Protein AF-A0A2T2RX88-F1 (afdb_monomer)

Foldseek 3Di:
DVVVVVVVVVVVVVCVPDPPVVCCVVVVVVVVVVVVVVVVVVVVVCVFFVLQVVLVVVLVVVVVVLVVCCVPPVVPRPDPVVSVVVSVVSNCVSVVDTDDPDDPPDDPPPDDDPDDDDDDDDDPPPDDDPDD

Structure (mmCIF, N/CA/C/O backbone):
data_AF-A0A2T2RX88-F1
#
_entry.id   AF-A0A2T2RX88-F1
#
loop_
_atom_site.group_PDB
_atom_site.id
_atom_site.type_symbol
_atom_site.label_atom_id
_atom_site.label_alt_id
_atom_site.label_comp_id
_atom_site.label_asym_id
_atom_site.label_entity_id
_atom_site.label_seq_id
_atom_site.pdbx_PDB_ins_code
_atom_site.Cartn_x
_atom_site.Cartn_y
_atom_site.Cartn_z
_atom_site.occupancy
_atom_site.B_iso_or_equiv
_atom_site.auth_seq_id
_atom_site.auth_comp_id
_atom_site.auth_asym_id
_atom_site.auth_atom_id
_atom_site.pdbx_PDB_model_num
ATOM 1 N N . LEU A 1 1 ? -8.010 -23.092 16.335 1.00 62.44 1 LEU A N 1
ATOM 2 C CA . LEU A 1 1 ? -9.058 -22.133 15.904 1.00 62.44 1 LEU A CA 1
ATOM 3 C C . LEU A 1 1 ? -9.615 -21.355 17.095 1.00 62.44 1 LEU A C 1
ATOM 5 O O . LEU A 1 1 ? -9.672 -20.137 17.009 1.00 62.44 1 LEU A O 1
ATOM 9 N N . THR A 1 2 ? -9.929 -22.022 18.212 1.00 81.19 2 THR A N 1
ATOM 10 C CA . THR A 1 2 ? -10.414 -21.396 19.458 1.00 81.19 2 THR A CA 1
ATOM 11 C C . THR A 1 2 ? -9.478 -20.318 20.026 1.00 81.19 2 THR A C 1
ATOM 13 O O . THR A 1 2 ? -9.948 -19.232 20.342 1.00 81.19 2 THR A O 1
ATOM 16 N N . ASP A 1 3 ? -8.160 -20.547 20.048 1.00 90.19 3 ASP A N 1
ATOM 17 C CA . ASP A 1 3 ? -7.190 -19.555 20.560 1.00 90.19 3 ASP A CA 1
ATOM 18 C C . ASP A 1 3 ? -7.123 -18.274 19.721 1.00 90.19 3 ASP A C 1
ATOM 20 O O . ASP A 1 3 ? -6.988 -17.174 20.255 1.00 90.19 3 ASP A O 1
ATOM 24 N N . LEU A 1 4 ? -7.271 -18.403 18.399 1.00 83.12 4 LEU A N 1
ATOM 25 C CA . LEU A 1 4 ? -7.276 -17.258 17.491 1.00 83.12 4 LEU A CA 1
ATOM 26 C C . LEU A 1 4 ? -8.525 -16.397 17.732 1.00 83.12 4 LEU A C 1
ATOM 28 O O . LEU A 1 4 ? -8.420 -15.180 17.859 1.00 83.12 4 LEU A O 1
ATOM 32 N N . ALA A 1 5 ? -9.691 -17.037 17.864 1.00 87.81 5 ALA A N 1
ATOM 33 C CA . ALA A 1 5 ? -10.953 -16.358 18.144 1.00 87.81 5 ALA A CA 1
ATOM 34 C C . ALA A 1 5 ? -10.958 -15.662 19.523 1.00 87.81 5 ALA A C 1
ATOM 36 O O . ALA A 1 5 ? -11.459 -14.549 19.636 1.00 87.81 5 ALA A O 1
ATOM 37 N N . PHE A 1 6 ? -10.339 -16.264 20.545 1.00 77.31 6 PHE A N 1
ATOM 38 C CA . PHE A 1 6 ? -10.216 -15.683 21.890 1.00 77.31 6 PHE A CA 1
ATOM 39 C C . PHE A 1 6 ? -9.235 -14.495 21.942 1.00 77.31 6 PHE A C 1
ATOM 41 O O . PHE A 1 6 ? -9.495 -13.485 22.598 1.00 77.31 6 PHE A O 1
ATOM 48 N N . SER A 1 7 ? -8.130 -14.570 21.189 1.00 90.56 7 SER A N 1
ATOM 49 C CA . SER A 1 7 ? -7.190 -13.448 21.055 1.00 90.56 7 SER A CA 1
ATOM 50 C C . SER A 1 7 ? -7.790 -12.245 20.308 1.00 90.56 7 SER A C 1
ATOM 52 O O . SER A 1 7 ? -7.490 -11.100 20.644 1.00 90.56 7 SER A O 1
ATOM 54 N N . LEU A 1 8 ? -8.681 -12.488 19.339 1.00 88.44 8 LEU A N 1
ATOM 55 C CA . LEU A 1 8 ? -9.336 -11.440 18.554 1.00 88.44 8 LEU A CA 1
ATOM 56 C C . LEU A 1 8 ? -10.366 -10.654 19.381 1.00 88.44 8 LEU A C 1
ATOM 58 O O . LEU A 1 8 ? -10.465 -9.434 19.242 1.00 88.44 8 LEU A O 1
ATOM 62 N N . ASP A 1 9 ? -11.103 -11.329 20.263 1.00 88.19 9 ASP A N 1
ATOM 63 C CA . ASP A 1 9 ? -12.085 -10.687 21.142 1.00 88.19 9 ASP A CA 1
ATOM 64 C C . ASP A 1 9 ? -11.412 -9.806 22.207 1.00 88.19 9 ASP A C 1
ATOM 66 O O . ASP A 1 9 ? -11.850 -8.685 22.461 1.00 88.19 9 ASP A O 1
ATOM 70 N N . SER A 1 10 ? -10.261 -10.235 22.740 1.00 85.50 10 SER A N 1
ATOM 71 C CA . SER A 1 10 ? -9.445 -9.402 23.642 1.00 85.50 10 SER A CA 1
ATOM 72 C C . SER A 1 10 ? -8.963 -8.107 22.975 1.00 85.50 10 SER A C 1
ATOM 74 O O . SER A 1 10 ? -9.002 -7.043 23.591 1.00 85.50 10 SER A O 1
ATOM 76 N N . VAL A 1 11 ? -8.556 -8.167 21.701 1.00 81.62 11 VAL A N 1
ATOM 77 C CA . VAL A 1 11 ? -8.192 -6.974 20.913 1.00 81.62 11 VAL A CA 1
ATOM 78 C C . VAL A 1 11 ? -9.419 -6.098 20.638 1.00 81.62 11 VAL A C 1
ATOM 80 O O . VAL A 1 11 ? -9.349 -4.882 20.796 1.00 81.62 11 VAL A O 1
ATOM 83 N N . THR A 1 12 ? -10.559 -6.698 20.285 1.00 83.69 12 THR A N 1
ATOM 84 C CA . THR A 1 12 ? -11.816 -5.973 20.016 1.00 83.69 12 THR A CA 1
ATOM 85 C C . THR A 1 12 ? -12.350 -5.271 21.271 1.00 83.69 12 THR A C 1
ATOM 87 O O . THR A 1 12 ? -12.754 -4.111 21.212 1.00 83.69 12 THR A O 1
ATOM 90 N N . THR A 1 13 ? -12.259 -5.927 22.429 1.00 84.81 13 THR A N 1
ATOM 91 C CA . THR A 1 13 ? -12.609 -5.373 23.745 1.00 84.81 13 THR A CA 1
ATOM 92 C C . THR A 1 13 ? -11.688 -4.215 24.123 1.00 84.81 13 THR A C 1
ATOM 94 O O . THR A 1 13 ? -12.161 -3.175 24.578 1.00 84.81 13 THR A O 1
ATOM 97 N N . ALA A 1 14 ? -10.380 -4.342 23.873 1.00 80.94 14 ALA A N 1
ATOM 98 C CA . ALA A 1 14 ? -9.428 -3.256 24.095 1.00 80.94 14 ALA A CA 1
ATOM 99 C C . ALA A 1 14 ? -9.724 -2.025 23.213 1.00 80.94 14 ALA A C 1
ATOM 101 O O . ALA A 1 14 ? -9.582 -0.893 23.672 1.00 80.94 14 ALA A O 1
ATOM 102 N N . ILE A 1 15 ? -10.187 -2.235 21.974 1.00 78.44 15 ILE A N 1
ATOM 103 C CA . ILE A 1 15 ? -10.596 -1.164 21.051 1.00 78.44 15 ILE A CA 1
ATOM 104 C C . ILE A 1 15 ? -11.891 -0.481 21.518 1.00 78.44 15 ILE A C 1
ATOM 106 O O . ILE A 1 15 ? -12.003 0.738 21.426 1.00 78.44 15 ILE A O 1
ATOM 110 N N . ALA A 1 16 ? -12.858 -1.243 22.035 1.00 82.25 16 ALA A N 1
ATOM 111 C CA . ALA A 1 16 ? -14.148 -0.717 22.483 1.00 82.25 16 ALA A CA 1
ATOM 112 C C . ALA A 1 16 ? -14.080 0.033 23.827 1.00 82.25 16 ALA A C 1
ATOM 114 O O . ALA A 1 16 ? -14.877 0.941 24.056 1.00 82.25 16 ALA A O 1
ATOM 115 N N . ILE A 1 17 ? -13.151 -0.343 24.716 1.00 76.94 17 ILE A N 1
ATOM 116 C CA . ILE A 1 17 ? -13.030 0.232 26.067 1.00 76.94 17 ILE A CA 1
ATOM 117 C C . ILE A 1 17 ? -12.069 1.426 26.137 1.00 76.94 17 ILE A C 1
ATOM 119 O O . ILE A 1 17 ? -12.071 2.167 27.118 1.00 76.94 17 ILE A O 1
ATOM 123 N N . SER A 1 18 ? -11.224 1.612 25.120 1.00 75.69 18 SER A N 1
ATOM 124 C CA . SER A 1 18 ? -10.263 2.708 25.098 1.00 75.69 18 SER A CA 1
ATOM 125 C C . SER A 1 18 ? -10.958 4.005 24.694 1.00 75.69 18 SER A C 1
ATOM 127 O O . SER A 1 18 ? -11.458 4.139 23.577 1.00 75.69 18 SER A O 1
ATOM 129 N N . GLU A 1 19 ? -10.988 4.972 25.612 1.00 72.00 19 GLU A N 1
ATOM 130 C CA . GLU A 1 19 ? -11.419 6.341 25.334 1.00 72.00 19 GLU A CA 1
ATOM 131 C C . GLU A 1 19 ? -10.717 6.838 24.062 1.00 72.00 19 GLU A C 1
ATOM 133 O O . GLU A 1 1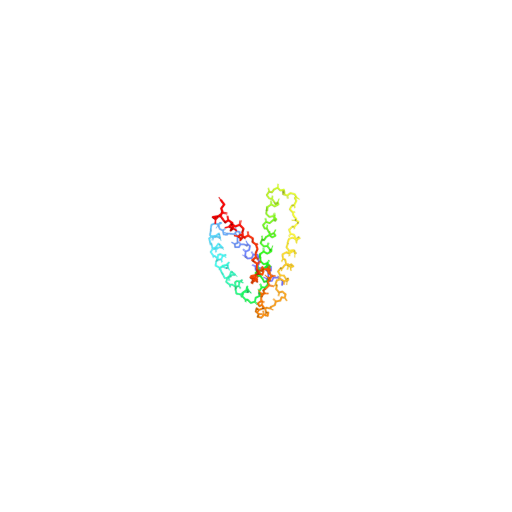9 ? -9.484 6.851 23.988 1.00 72.00 19 GLU A O 1
ATOM 138 N N . GLN A 1 20 ? -11.511 7.187 23.045 1.00 77.94 20 GLN A N 1
ATOM 139 C CA . GLN A 1 20 ? -11.113 7.253 21.630 1.00 77.94 20 GLN A CA 1
ATOM 140 C C . GLN A 1 20 ? -9.770 7.956 21.364 1.00 77.94 20 GLN A C 1
ATOM 142 O O . GLN A 1 20 ? -9.037 7.554 20.466 1.00 77.94 20 GLN A O 1
ATOM 147 N N . THR A 1 21 ? -9.385 8.950 22.162 1.00 82.88 21 THR A N 1
ATOM 148 C CA . THR A 1 21 ? -8.122 9.683 22.010 1.00 82.88 21 THR A CA 1
ATOM 149 C C . THR A 1 21 ? -6.870 8.842 22.296 1.00 82.88 21 THR A C 1
ATOM 151 O O . THR A 1 21 ? -5.905 8.911 21.534 1.00 82.88 21 THR A O 1
ATOM 154 N N . TRP A 1 22 ? -6.853 8.030 23.359 1.00 84.12 22 TRP A N 1
ATOM 155 C CA . TRP A 1 22 ? -5.664 7.242 23.724 1.00 84.12 22 TRP A CA 1
ATOM 156 C C . TRP A 1 22 ? -5.387 6.130 22.712 1.00 84.12 22 TRP A C 1
ATOM 158 O O . TRP A 1 22 ? -4.229 5.899 22.348 1.00 84.12 22 TRP A O 1
ATOM 168 N N . LEU A 1 23 ? -6.444 5.494 22.202 1.00 85.12 23 LEU A N 1
ATOM 169 C CA . LEU A 1 23 ? -6.341 4.473 21.163 1.00 85.12 23 LEU A CA 1
ATOM 170 C C . LEU A 1 23 ? -5.839 5.047 19.837 1.00 85.12 23 LEU A C 1
ATOM 172 O O . LEU A 1 23 ? -5.004 4.434 19.177 1.00 85.12 23 LEU A O 1
ATOM 176 N N . ILE A 1 24 ? -6.314 6.237 19.451 1.00 87.88 24 ILE A N 1
ATOM 177 C CA . ILE A 1 24 ? -5.892 6.894 18.208 1.00 87.88 24 ILE A CA 1
ATOM 178 C C . ILE A 1 24 ? -4.417 7.297 18.287 1.00 87.88 24 ILE A C 1
ATOM 180 O O . ILE A 1 24 ? -3.682 7.085 17.326 1.00 87.88 24 ILE A O 1
ATOM 184 N N . ILE A 1 25 ? -3.960 7.837 19.422 1.00 91.88 25 ILE A N 1
ATOM 185 C CA . ILE A 1 25 ? -2.554 8.233 19.587 1.00 91.88 25 ILE A CA 1
ATOM 186 C C . ILE A 1 25 ? -1.648 6.998 19.573 1.00 91.88 25 ILE A C 1
ATOM 188 O O . ILE A 1 25 ? -0.693 6.946 18.802 1.00 91.88 25 ILE A O 1
ATOM 192 N N . THR A 1 26 ? -1.960 5.976 20.373 1.00 90.31 26 THR A N 1
ATOM 193 C CA . THR A 1 26 ? -1.128 4.763 20.464 1.00 90.31 26 THR A CA 1
ATOM 194 C C . THR A 1 26 ? -1.169 3.934 19.182 1.00 90.31 26 THR A C 1
ATOM 196 O O . THR A 1 26 ? -0.119 3.593 18.638 1.00 90.31 26 THR A O 1
ATOM 199 N N . GLY A 1 27 ? -2.361 3.672 18.645 1.00 89.44 27 GLY A N 1
ATOM 200 C CA . GLY A 1 27 ? -2.554 2.974 17.376 1.00 89.44 27 GLY A CA 1
ATOM 201 C C . GLY A 1 27 ? -1.967 3.741 16.194 1.00 89.44 27 GLY A C 1
ATOM 202 O O . GLY A 1 27 ? -1.350 3.137 15.320 1.00 89.44 27 GLY A O 1
ATOM 203 N N . GLY A 1 28 ? -2.066 5.071 16.196 1.00 91.81 28 GLY A N 1
ATOM 204 C CA . GLY A 1 28 ? -1.443 5.937 15.199 1.00 91.81 28 GLY A CA 1
ATOM 205 C C . GLY A 1 28 ? 0.083 5.882 15.250 1.00 91.81 28 GLY A C 1
ATOM 206 O O . GLY A 1 28 ? 0.719 5.660 14.222 1.00 91.81 28 GLY A O 1
ATOM 207 N N . THR A 1 29 ? 0.692 6.012 16.435 1.00 94.81 29 THR A N 1
ATOM 208 C CA . THR A 1 29 ? 2.153 5.907 16.593 1.00 94.81 29 THR A CA 1
ATOM 209 C C . THR A 1 29 ? 2.666 4.527 16.183 1.00 94.81 29 THR A C 1
ATOM 211 O O . THR A 1 29 ? 3.606 4.435 15.393 1.00 9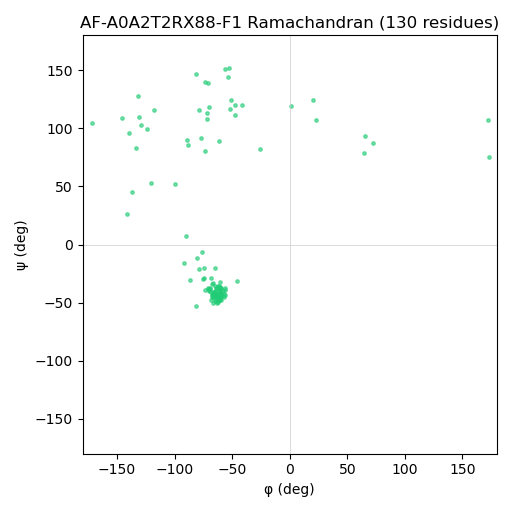4.81 29 THR A O 1
ATOM 214 N N . ILE A 1 30 ? 2.030 3.451 16.658 1.00 94.81 30 ILE A N 1
ATOM 215 C CA . ILE A 1 30 ? 2.395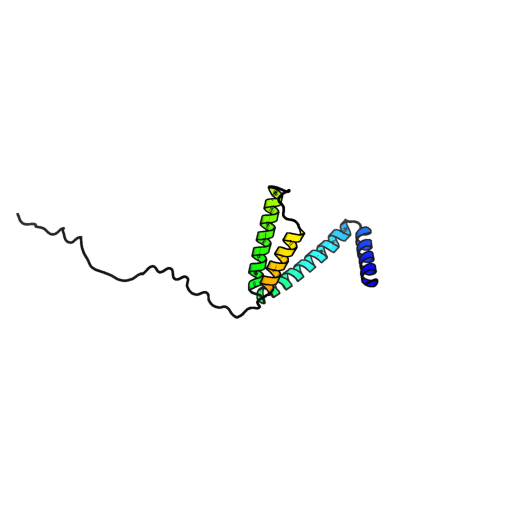 2.078 16.284 1.00 94.81 30 ILE A CA 1
ATOM 216 C C . ILE A 1 30 ? 2.193 1.865 14.780 1.00 94.81 30 ILE A C 1
ATOM 218 O O . ILE A 1 30 ? 3.064 1.298 14.126 1.00 94.81 30 ILE A O 1
ATOM 222 N N . GLY A 1 31 ? 1.095 2.367 14.213 1.00 94.12 31 GLY A N 1
ATOM 223 C CA . GLY A 1 31 ? 0.793 2.278 12.788 1.00 94.12 31 GLY A CA 1
ATOM 224 C C . GLY A 1 31 ? 1.835 2.976 11.916 1.00 94.12 31 GLY A C 1
ATOM 225 O O . GLY A 1 31 ? 2.299 2.394 10.939 1.00 94.12 31 GLY A O 1
ATOM 226 N N . VAL A 1 32 ? 2.274 4.182 12.288 1.00 96.12 32 VAL A N 1
ATOM 227 C CA . VAL A 1 32 ? 3.334 4.910 11.569 1.00 96.12 32 VAL A CA 1
ATOM 228 C C . VAL A 1 32 ? 4.665 4.167 11.653 1.00 96.12 32 VAL A C 1
ATOM 230 O O . VAL A 1 32 ? 5.346 4.023 10.638 1.00 96.12 32 VAL A O 1
ATOM 233 N N . ILE A 1 33 ? 5.032 3.658 12.833 1.00 97.31 33 ILE A N 1
ATOM 234 C CA . ILE A 1 33 ? 6.248 2.854 13.009 1.00 97.31 33 ILE A CA 1
ATOM 235 C C . ILE A 1 33 ? 6.166 1.583 12.149 1.00 97.31 33 ILE A C 1
ATOM 237 O O . ILE A 1 33 ? 7.095 1.290 11.399 1.00 97.31 33 ILE A O 1
ATOM 241 N N . ALA A 1 34 ? 5.046 0.862 12.183 1.00 96.19 34 ALA A N 1
ATOM 242 C CA . ALA A 1 34 ? 4.827 -0.331 11.372 1.00 96.19 34 ALA A CA 1
ATOM 243 C C . ALA A 1 34 ? 4.900 -0.025 9.867 1.00 96.19 34 ALA A C 1
ATOM 245 O O . ALA A 1 34 ? 5.601 -0.724 9.138 1.00 96.19 34 ALA A O 1
ATOM 246 N N . LEU A 1 35 ? 4.263 1.055 9.399 1.00 95.81 35 LEU A N 1
ATOM 247 C CA . LEU A 1 35 ? 4.336 1.494 8.004 1.00 95.81 35 LEU A CA 1
ATOM 248 C C . LEU A 1 35 ? 5.771 1.853 7.601 1.00 95.81 35 LEU A C 1
ATOM 250 O O . LEU A 1 35 ? 6.199 1.533 6.494 1.00 95.81 35 LEU A O 1
ATOM 254 N N . ARG A 1 36 ? 6.547 2.458 8.511 1.00 95.31 36 ARG A N 1
ATOM 255 C CA . ARG A 1 36 ? 7.971 2.758 8.305 1.00 95.31 36 ARG A CA 1
ATOM 256 C C . ARG A 1 36 ? 8.780 1.480 8.075 1.00 95.31 36 ARG A C 1
ATOM 258 O O . ARG A 1 36 ? 9.588 1.436 7.147 1.00 95.31 36 ARG A O 1
ATOM 265 N N . PHE A 1 37 ? 8.553 0.449 8.890 1.00 96.31 37 PHE A N 1
ATOM 266 C CA . PHE A 1 37 ? 9.191 -0.859 8.725 1.00 96.31 37 PHE A CA 1
ATOM 267 C C . PHE A 1 37 ? 8.754 -1.549 7.430 1.00 96.31 37 PHE A C 1
ATOM 269 O O . PHE A 1 37 ? 9.605 -2.047 6.692 1.00 96.31 37 PHE A O 1
ATOM 276 N N . LEU A 1 38 ? 7.456 -1.531 7.118 1.00 95.50 38 LEU A N 1
ATOM 277 C CA . LEU A 1 38 ? 6.909 -2.110 5.891 1.00 95.50 38 LEU A CA 1
ATOM 278 C C . LEU A 1 38 ? 7.472 -1.436 4.640 1.00 95.50 38 LEU A C 1
ATOM 280 O O . LEU A 1 38 ? 7.876 -2.136 3.720 1.00 95.50 38 LEU A O 1
ATOM 284 N N . ALA A 1 39 ? 7.583 -0.106 4.621 1.00 93.81 39 ALA A N 1
ATOM 285 C CA . ALA A 1 39 ? 8.209 0.621 3.521 1.00 93.81 39 ALA A CA 1
ATOM 286 C C . ALA A 1 39 ? 9.682 0.218 3.345 1.00 93.81 39 ALA A C 1
ATOM 288 O O . ALA A 1 39 ? 10.132 -0.007 2.226 1.00 93.81 39 ALA A O 1
ATOM 289 N N . GLY A 1 40 ? 10.429 0.062 4.444 1.00 92.31 40 GLY A N 1
ATOM 290 C CA . GLY A 1 40 ? 11.810 -0.425 4.395 1.00 92.31 40 GLY A CA 1
ATOM 291 C C . GLY A 1 40 ? 11.926 -1.849 3.837 1.00 92.31 40 GLY A C 1
ATOM 292 O O . GLY A 1 40 ? 12.794 -2.118 3.005 1.00 92.31 40 GLY A O 1
ATOM 293 N N . LEU A 1 41 ? 11.033 -2.752 4.252 1.00 90.50 41 LEU A N 1
ATOM 294 C CA . LEU A 1 41 ? 10.973 -4.119 3.730 1.00 90.50 41 LEU A CA 1
ATOM 295 C C . LEU A 1 41 ? 1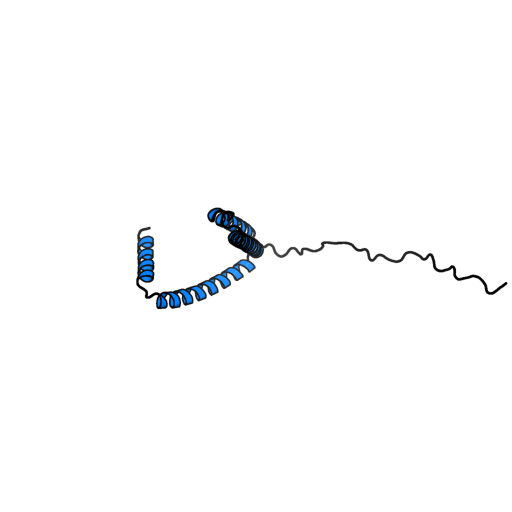0.589 -4.135 2.244 1.00 90.50 41 LEU A C 1
ATOM 297 O O . LEU A 1 41 ? 11.233 -4.825 1.458 1.00 90.50 41 LEU A O 1
ATOM 301 N N . PHE A 1 42 ? 9.602 -3.326 1.861 1.00 88.50 42 PHE A N 1
ATOM 302 C CA . PHE A 1 42 ? 9.128 -3.174 0.489 1.00 88.50 42 PHE A CA 1
ATOM 303 C C . PHE A 1 42 ? 10.229 -2.655 -0.443 1.00 88.50 42 PHE A C 1
ATOM 305 O O . PHE A 1 42 ? 10.491 -3.263 -1.475 1.00 88.50 42 PHE A O 1
ATOM 312 N N . ILE A 1 43 ? 10.959 -1.608 -0.047 1.00 88.38 43 ILE A N 1
ATOM 313 C CA . ILE A 1 43 ? 12.104 -1.087 -0.815 1.00 88.38 43 ILE A CA 1
ATOM 314 C C . ILE A 1 43 ? 13.180 -2.164 -0.997 1.00 88.38 43 ILE A C 1
ATOM 316 O O . ILE A 1 43 ? 13.801 -2.256 -2.055 1.00 88.38 43 ILE A O 1
ATOM 320 N N . ARG A 1 44 ? 13.418 -3.001 0.021 1.00 86.75 44 ARG A N 1
ATOM 321 C CA . ARG A 1 44 ? 14.372 -4.109 -0.100 1.00 86.75 44 ARG A CA 1
ATOM 322 C C . ARG A 1 44 ? 13.886 -5.183 -1.074 1.00 86.75 44 ARG A C 1
ATOM 324 O O . ARG A 1 44 ? 14.714 -5.762 -1.765 1.00 86.75 44 ARG A O 1
ATOM 331 N N . TRP A 1 45 ? 12.579 -5.422 -1.160 1.00 82.88 45 TRP A N 1
ATOM 332 C CA . TRP A 1 45 ? 11.998 -6.316 -2.164 1.00 82.88 45 TRP A CA 1
ATOM 333 C C . TRP A 1 45 ? 12.091 -5.747 -3.581 1.00 82.88 45 TRP A C 1
ATOM 335 O O . TRP A 1 45 ? 12.456 -6.494 -4.480 1.00 82.88 45 TRP A O 1
ATOM 345 N N . LEU A 1 46 ? 11.870 -4.444 -3.787 1.00 83.44 46 LEU A N 1
ATOM 346 C CA . LEU A 1 46 ? 12.049 -3.817 -5.107 1.00 83.44 46 LEU A CA 1
ATOM 347 C C . LEU A 1 46 ? 13.465 -4.027 -5.670 1.00 83.44 46 LEU A C 1
ATOM 349 O O . LEU A 1 46 ? 13.630 -4.285 -6.854 1.00 83.44 46 LEU A O 1
ATOM 353 N N . LYS A 1 47 ? 14.495 -3.996 -4.814 1.00 77.44 47 LYS A N 1
ATOM 354 C CA . LYS A 1 47 ? 15.888 -4.244 -5.232 1.00 77.44 47 LYS A CA 1
ATOM 355 C C . LYS A 1 47 ? 16.168 -5.687 -5.661 1.00 77.44 47 LYS A C 1
ATOM 357 O O . LYS A 1 47 ? 17.082 -5.919 -6.441 1.00 77.44 47 LYS A O 1
ATOM 362 N N . GLU A 1 48 ? 15.429 -6.648 -5.116 1.00 73.19 48 GLU A N 1
ATOM 363 C CA . GLU A 1 48 ? 15.598 -8.078 -5.403 1.00 73.19 48 GLU A CA 1
ATOM 364 C C . GLU A 1 48 ? 14.794 -8.501 -6.648 1.00 73.19 48 GLU A C 1
ATOM 366 O O . GLU A 1 48 ? 15.205 -9.398 -7.387 1.00 73.19 48 GLU A O 1
ATOM 371 N N . PHE A 1 49 ? 13.660 -7.840 -6.903 1.00 76.81 49 PHE A N 1
ATOM 372 C CA . PHE A 1 49 ? 12.721 -8.170 -7.972 1.00 76.81 49 PHE A CA 1
ATOM 373 C C . PHE A 1 49 ? 12.476 -6.961 -8.888 1.00 76.81 49 PHE A C 1
ATOM 375 O O . PHE A 1 49 ? 11.638 -6.113 -8.584 1.00 76.81 49 PHE A O 1
ATOM 382 N N . VAL A 1 50 ? 13.146 -6.921 -10.045 1.00 68.62 50 VAL A N 1
ATOM 383 C CA . VAL A 1 50 ? 13.037 -5.809 -11.018 1.00 68.62 50 VAL A CA 1
ATOM 384 C C . VAL A 1 50 ? 11.597 -5.544 -11.477 1.00 68.62 50 VAL A C 1
ATOM 386 O O . VAL A 1 50 ? 11.174 -4.398 -11.550 1.00 68.62 50 VAL A O 1
ATOM 389 N N . HIS A 1 51 ? 10.794 -6.587 -11.694 1.00 76.19 51 HIS A N 1
ATOM 390 C CA . HIS A 1 51 ? 9.417 -6.433 -12.185 1.00 76.19 51 HIS A CA 1
ATOM 391 C C . HIS A 1 51 ? 8.410 -5.957 -11.116 1.00 76.19 51 HIS A C 1
ATOM 393 O O . HIS A 1 51 ? 7.248 -5.700 -11.440 1.00 76.19 51 HIS A O 1
ATOM 399 N N . LEU A 1 52 ? 8.801 -5.846 -9.836 1.00 81.88 52 LEU A N 1
ATOM 400 C CA . LEU A 1 52 ? 7.894 -5.339 -8.797 1.00 81.88 52 LEU A CA 1
ATOM 401 C C . LEU A 1 52 ? 7.684 -3.834 -8.857 1.00 81.88 52 LEU A C 1
ATOM 403 O O . LEU A 1 52 ? 6.623 -3.362 -8.448 1.00 81.88 52 LEU A O 1
ATOM 407 N N . GLU A 1 53 ? 8.673 -3.094 -9.346 1.00 83.94 53 GLU A N 1
ATOM 408 C CA . GLU A 1 53 ? 8.554 -1.652 -9.535 1.00 83.94 53 GLU A CA 1
ATOM 409 C C . GLU A 1 53 ? 7.453 -1.346 -10.562 1.00 83.94 53 GLU A C 1
ATOM 411 O O . GLU A 1 53 ? 6.489 -0.640 -10.249 1.00 83.94 53 GLU A O 1
ATOM 416 N N . ASP A 1 54 ? 7.506 -2.008 -11.720 1.00 85.88 54 ASP A N 1
ATOM 417 C CA . ASP A 1 54 ? 6.497 -1.894 -12.778 1.00 85.88 54 ASP A CA 1
ATOM 418 C C . ASP A 1 54 ? 5.107 -2.341 -12.312 1.00 85.88 54 ASP A C 1
ATOM 420 O O . ASP A 1 54 ? 4.110 -1.647 -12.533 1.00 85.88 54 ASP A O 1
ATOM 424 N N . ALA A 1 55 ? 5.018 -3.475 -11.609 1.00 88.94 55 ALA A N 1
ATOM 425 C CA . ALA A 1 55 ? 3.757 -3.960 -11.049 1.00 88.94 55 ALA A CA 1
ATOM 426 C C . ALA A 1 55 ? 3.146 -2.960 -10.049 1.00 88.94 55 ALA A C 1
ATOM 428 O O . ALA A 1 55 ? 1.922 -2.775 -10.011 1.00 88.94 55 ALA A O 1
ATOM 429 N N . GLY A 1 56 ? 3.993 -2.280 -9.269 1.00 89.62 56 GLY A N 1
ATOM 430 C CA . GLY A 1 56 ? 3.602 -1.191 -8.382 1.00 89.62 56 GLY A CA 1
ATOM 431 C C . GLY A 1 56 ? 3.021 -0.006 -9.151 1.00 89.62 56 GLY A C 1
ATOM 432 O O . GLY A 1 56 ? 1.916 0.438 -8.834 1.00 89.62 56 GLY A O 1
ATOM 433 N N . TYR A 1 57 ? 3.706 0.467 -10.195 1.00 90.94 57 TYR A N 1
ATOM 434 C CA . TYR A 1 57 ? 3.226 1.578 -11.022 1.00 90.94 57 TYR A CA 1
ATOM 435 C C . TYR A 1 57 ? 1.904 1.264 -11.726 1.00 90.94 57 TYR A C 1
ATOM 437 O O . TYR A 1 57 ? 0.969 2.067 -11.658 1.00 90.94 57 TYR A O 1
ATOM 445 N N . ILE A 1 58 ? 1.782 0.078 -12.326 1.00 91.88 58 ILE A N 1
ATOM 446 C CA . ILE A 1 58 ? 0.544 -0.377 -12.972 1.00 91.88 58 ILE A CA 1
ATOM 447 C C . ILE A 1 58 ? -0.599 -0.435 -11.951 1.00 91.88 58 ILE A C 1
ATOM 449 O O . ILE A 1 58 ? -1.703 0.037 -12.225 1.00 91.88 58 ILE A O 1
ATOM 453 N N . THR A 1 59 ? -0.338 -0.955 -10.749 1.00 92.31 59 THR A N 1
ATOM 454 C CA . THR A 1 59 ? -1.344 -1.034 -9.682 1.00 92.31 59 THR A CA 1
ATOM 455 C C . THR A 1 59 ? -1.803 0.348 -9.222 1.00 92.31 59 THR A C 1
ATOM 457 O O . THR A 1 59 ? -3.006 0.593 -9.115 1.00 92.31 59 THR A O 1
ATOM 460 N N . VAL A 1 60 ? -0.869 1.262 -8.948 1.00 93.25 60 VAL A N 1
ATOM 461 C CA . VAL A 1 60 ? -1.202 2.626 -8.512 1.00 93.25 60 VAL A CA 1
ATOM 462 C C . VAL A 1 60 ? -1.982 3.357 -9.605 1.00 93.25 60 VAL A C 1
ATOM 464 O O . VAL A 1 60 ? -2.975 4.014 -9.296 1.00 93.25 60 VAL A O 1
ATOM 467 N N . GLY A 1 61 ? -1.609 3.180 -10.876 1.00 94.50 61 GLY A N 1
ATOM 468 C CA . GLY A 1 61 ? -2.363 3.696 -12.018 1.00 94.50 61 GLY A CA 1
ATOM 469 C C . GLY A 1 61 ? -3.792 3.149 -12.071 1.00 94.50 61 GLY A C 1
ATOM 470 O O . GLY A 1 61 ? -4.744 3.923 -12.162 1.00 94.50 61 GLY A O 1
ATOM 471 N N . LEU A 1 62 ? -3.966 1.833 -11.922 1.00 92.38 62 LEU A N 1
ATOM 472 C CA . LEU A 1 62 ? -5.280 1.184 -11.904 1.00 92.38 62 LEU A CA 1
ATOM 473 C C . LEU A 1 62 ? -6.167 1.706 -10.758 1.00 92.38 62 LEU A C 1
ATOM 475 O O . LEU A 1 62 ? -7.348 2.001 -10.960 1.00 92.38 62 LEU A O 1
ATOM 479 N N . VAL A 1 63 ? -5.603 1.864 -9.556 1.00 92.19 63 VAL A N 1
ATOM 480 C CA . VAL A 1 63 ? -6.309 2.448 -8.404 1.00 92.19 63 VAL A CA 1
ATOM 481 C C . VAL A 1 63 ? -6.640 3.920 -8.655 1.00 92.19 63 VAL A C 1
ATOM 483 O O . VAL A 1 63 ? -7.758 4.342 -8.368 1.00 92.19 63 VAL A O 1
ATOM 486 N N . GLY A 1 64 ? -5.724 4.693 -9.241 1.00 93.62 64 GLY A N 1
ATOM 487 C CA . GLY A 1 64 ? -5.958 6.087 -9.621 1.00 93.62 64 GLY A CA 1
ATOM 488 C C . GLY A 1 64 ? -7.126 6.239 -10.598 1.00 93.62 64 GLY A C 1
ATOM 489 O O . GLY A 1 64 ? -8.008 7.068 -10.380 1.00 93.62 64 GLY A O 1
ATOM 490 N N . VAL A 1 65 ? -7.201 5.377 -11.617 1.00 92.38 65 VAL A N 1
ATOM 491 C CA . VAL A 1 65 ? -8.326 5.334 -12.566 1.00 92.38 65 VAL A CA 1
ATOM 492 C C . VAL A 1 65 ? -9.630 4.977 -11.855 1.00 92.38 65 VAL A C 1
ATOM 494 O O . VAL A 1 65 ? -10.643 5.642 -12.064 1.00 92.38 65 VAL A O 1
ATOM 497 N N . ARG A 1 66 ? -9.622 3.977 -10.962 1.00 88.94 66 ARG A N 1
ATOM 498 C CA . ARG A 1 66 ? -10.796 3.632 -10.141 1.00 88.94 66 ARG A CA 1
ATOM 499 C C . ARG A 1 66 ? -11.276 4.825 -9.316 1.00 88.94 66 ARG A C 1
ATOM 501 O O . ARG A 1 66 ? -12.482 5.046 -9.217 1.00 88.94 66 ARG A O 1
ATOM 508 N N . LEU A 1 67 ? -10.355 5.575 -8.712 1.00 91.94 67 LEU A N 1
ATOM 509 C CA . LEU A 1 67 ? -10.694 6.765 -7.936 1.00 91.94 67 LEU A CA 1
ATOM 510 C C . LEU A 1 67 ? -11.286 7.863 -8.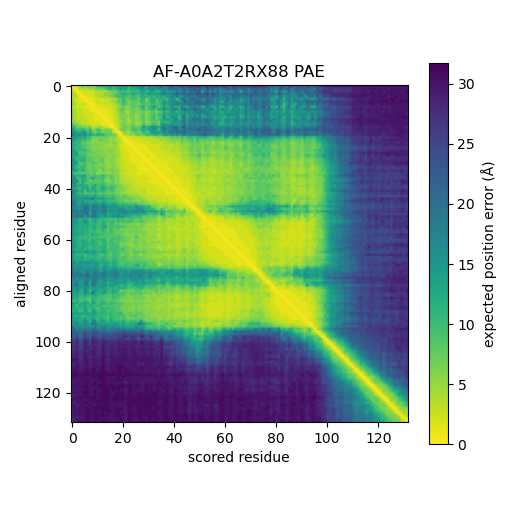828 1.00 91.94 67 LEU A C 1
ATOM 512 O O . LEU A 1 67 ? -12.291 8.456 -8.449 1.00 91.94 67 LEU A O 1
ATOM 516 N N . LEU A 1 68 ? -10.741 8.081 -10.027 1.00 92.00 68 LEU A N 1
ATOM 517 C CA . LEU A 1 68 ? -11.279 9.051 -10.983 1.00 92.00 68 LEU A CA 1
ATOM 518 C C . LEU A 1 68 ? -12.693 8.673 -11.456 1.00 92.00 68 LEU A C 1
ATOM 520 O O . LEU A 1 68 ? -13.589 9.516 -11.457 1.00 92.00 68 LEU A O 1
ATOM 524 N N . LEU A 1 69 ? -12.920 7.397 -11.783 1.00 90.62 69 LEU A N 1
ATOM 525 C CA . LEU A 1 69 ? -14.246 6.882 -12.138 1.00 90.62 69 LEU A CA 1
ATOM 526 C C . LEU A 1 69 ? -15.241 7.070 -10.994 1.00 90.62 69 LEU A C 1
ATOM 528 O O . LEU A 1 69 ? -16.359 7.509 -11.235 1.00 90.62 69 LEU A O 1
ATOM 532 N N . ARG A 1 70 ? -14.824 6.814 -9.749 1.00 88.94 70 ARG A N 1
ATOM 533 C CA . ARG A 1 70 ? -15.666 7.022 -8.565 1.00 88.94 70 ARG A CA 1
ATOM 534 C C . ARG A 1 70 ? -16.084 8.479 -8.383 1.00 88.94 70 ARG A C 1
ATOM 536 O O . ARG A 1 70 ? -17.191 8.720 -7.913 1.00 88.94 70 ARG A O 1
ATOM 543 N N . VAL A 1 71 ? -15.212 9.427 -8.721 1.00 90.50 71 VAL A N 1
ATOM 544 C CA . VAL A 1 71 ? -15.505 10.864 -8.621 1.00 90.50 71 VAL A CA 1
ATOM 545 C C . VAL A 1 71 ? -16.470 11.320 -9.716 1.00 90.50 71 VAL A C 1
ATOM 547 O O . VAL A 1 71 ? -17.344 12.133 -9.437 1.00 90.50 71 VAL A O 1
ATOM 550 N N . ILE A 1 72 ? -16.329 10.806 -10.941 1.00 90.06 72 ILE A N 1
ATOM 551 C CA . ILE A 1 72 ? -17.158 11.225 -12.081 1.00 90.06 72 ILE A CA 1
ATOM 552 C C . ILE A 1 72 ? -18.512 10.506 -12.070 1.00 90.06 72 ILE A C 1
ATOM 554 O O . ILE A 1 72 ? -19.544 11.162 -12.123 1.00 90.06 72 ILE A O 1
ATOM 558 N N . ASN A 1 73 ? -18.507 9.172 -11.984 1.00 86.75 73 ASN A N 1
ATOM 559 C CA . ASN A 1 73 ? -19.695 8.322 -12.056 1.00 86.75 73 ASN A CA 1
ATOM 560 C C . ASN A 1 73 ? -19.601 7.175 -11.032 1.00 86.75 73 ASN A C 1
ATOM 562 O O . ASN A 1 73 ? -19.030 6.121 -11.335 1.00 86.75 73 ASN A O 1
ATOM 566 N N . PRO A 1 74 ? -20.203 7.321 -9.837 1.00 77.75 74 PRO A N 1
ATOM 567 C CA . PRO A 1 74 ? -20.099 6.319 -8.776 1.00 77.75 74 PRO A CA 1
ATOM 568 C C . PRO A 1 74 ? -20.751 4.970 -9.125 1.00 77.75 74 PRO A C 1
ATOM 570 O O . PRO A 1 74 ? -20.377 3.959 -8.536 1.00 77.75 74 PRO A O 1
ATOM 573 N N . GLU A 1 75 ? -21.670 4.919 -10.095 1.00 77.81 75 GLU A N 1
ATOM 574 C CA . GLU A 1 75 ? -22.298 3.665 -10.545 1.00 77.81 75 GLU A CA 1
ATOM 575 C C . GLU A 1 75 ? -21.423 2.831 -11.494 1.00 77.81 75 GLU A C 1
ATOM 577 O O . GLU A 1 75 ? -21.609 1.622 -11.592 1.00 77.81 75 GLU A O 1
ATOM 582 N N . LEU A 1 76 ? -20.436 3.440 -12.164 1.00 78.00 76 LEU A N 1
ATOM 583 C CA . LEU A 1 76 ? -19.523 2.736 -13.080 1.00 78.00 76 LEU A CA 1
ATOM 584 C C . LEU A 1 76 ? -18.266 2.202 -12.380 1.00 78.00 76 LEU A C 1
ATOM 586 O O . LEU A 1 76 ? -17.338 1.736 -13.040 1.00 78.00 76 LEU A O 1
ATOM 590 N N . VAL A 1 77 ? -18.204 2.279 -11.049 1.00 78.88 77 VAL A N 1
ATOM 591 C CA . VAL A 1 77 ? -17.051 1.799 -10.288 1.00 78.88 77 VAL A CA 1
ATOM 592 C C . VAL A 1 77 ? -17.030 0.269 -10.348 1.00 78.88 77 VAL A C 1
ATOM 594 O O . VAL A 1 77 ? -17.960 -0.366 -9.848 1.00 78.88 77 VAL A O 1
ATOM 597 N N . PRO A 1 78 ? -15.974 -0.351 -10.913 1.00 79.12 78 PRO A N 1
ATOM 598 C CA . PRO A 1 78 ? -15.885 -1.803 -10.978 1.00 79.12 78 PRO A CA 1
ATOM 599 C C . PRO A 1 78 ? -16.006 -2.433 -9.580 1.00 79.12 78 PRO A C 1
ATOM 601 O O . PRO A 1 78 ? -15.583 -1.814 -8.596 1.00 79.12 78 PRO A O 1
ATOM 604 N N . PRO A 1 79 ? -16.522 -3.665 -9.450 1.00 86.38 79 PRO A N 1
ATOM 605 C CA . PRO A 1 79 ? -16.626 -4.339 -8.159 1.00 86.38 79 PRO A CA 1
ATOM 606 C C . PRO A 1 79 ? -15.284 -4.392 -7.416 1.00 86.38 79 PRO A C 1
ATOM 608 O O . PRO A 1 79 ? -14.226 -4.563 -8.023 1.00 86.38 79 PRO A O 1
ATOM 611 N N . GLU A 1 80 ? -15.318 -4.271 -6.088 1.00 85.81 80 GLU A N 1
ATOM 612 C CA . GLU A 1 80 ? -14.113 -4.286 -5.238 1.00 85.81 80 GLU A CA 1
ATOM 613 C C . GLU A 1 80 ? -13.294 -5.565 -5.415 1.00 85.81 80 GLU A C 1
ATOM 615 O O . GLU A 1 80 ? -12.083 -5.513 -5.616 1.00 85.81 80 GLU A O 1
ATOM 620 N N . TRP A 1 81 ? -13.973 -6.709 -5.437 1.00 90.25 81 TRP A N 1
ATOM 621 C CA . TRP A 1 81 ? -13.354 -8.017 -5.628 1.00 90.25 81 TRP A CA 1
ATOM 622 C C . TRP A 1 81 ? -12.600 -8.132 -6.953 1.00 90.25 81 TRP A C 1
ATOM 624 O O . TRP A 1 81 ? -11.517 -8.709 -6.992 1.00 90.25 81 TRP A O 1
ATOM 634 N N . LEU A 1 82 ? -13.129 -7.538 -8.025 1.00 89.50 82 LEU A N 1
ATOM 635 C CA . LEU A 1 82 ? -12.485 -7.562 -9.336 1.00 89.50 82 LEU A CA 1
ATOM 636 C C . LEU A 1 82 ? -11.165 -6.786 -9.317 1.00 89.50 82 LEU A C 1
ATOM 638 O O . LEU A 1 82 ? -10.165 -7.262 -9.847 1.00 89.50 82 LEU A O 1
ATOM 642 N N . MET A 1 83 ? -11.137 -5.630 -8.651 1.00 90.44 83 MET A N 1
ATOM 643 C CA . MET A 1 83 ? -9.899 -4.871 -8.466 1.00 90.44 83 MET A CA 1
ATOM 644 C C . MET A 1 83 ? -8.885 -5.637 -7.625 1.00 90.44 83 MET A C 1
ATOM 646 O O . MET A 1 83 ? -7.713 -5.660 -7.978 1.00 90.44 83 MET A O 1
ATOM 650 N N . LEU A 1 84 ? -9.320 -6.276 -6.534 1.00 91.31 84 LEU A N 1
ATOM 651 C CA . LEU A 1 84 ? -8.426 -7.064 -5.683 1.00 91.31 84 LEU A CA 1
ATOM 652 C C . LEU A 1 84 ? -7.790 -8.220 -6.461 1.00 91.31 84 LEU A C 1
ATOM 654 O O . LEU A 1 84 ? -6.583 -8.423 -6.365 1.00 91.31 84 LEU A O 1
ATOM 658 N N . VAL A 1 85 ? -8.574 -8.929 -7.278 1.00 93.75 85 VAL A N 1
ATOM 659 C CA . VAL A 1 85 ? -8.063 -9.995 -8.151 1.00 93.75 85 VAL A CA 1
ATOM 660 C C . VAL A 1 85 ? -7.112 -9.433 -9.208 1.00 93.75 85 VAL A C 1
ATOM 662 O O . VAL A 1 85 ? -6.040 -9.996 -9.411 1.00 93.75 85 VAL A O 1
ATOM 665 N N . ALA A 1 86 ? -7.451 -8.311 -9.847 1.00 90.94 86 ALA A N 1
ATOM 666 C CA . ALA A 1 86 ? -6.588 -7.678 -10.844 1.00 90.94 86 ALA A CA 1
ATOM 667 C C . ALA A 1 86 ? -5.236 -7.257 -10.248 1.00 90.94 86 ALA A C 1
ATOM 669 O O . ALA A 1 86 ? -4.189 -7.576 -10.805 1.00 90.94 86 ALA A O 1
ATOM 670 N N . ILE A 1 87 ? -5.248 -6.609 -9.081 1.00 91.94 87 ILE A N 1
ATOM 671 C CA . ILE A 1 87 ? -4.037 -6.212 -8.356 1.00 91.94 87 ILE A CA 1
ATOM 672 C C . ILE A 1 87 ? -3.224 -7.450 -7.967 1.00 91.94 87 ILE A C 1
ATOM 674 O O . ILE A 1 87 ? -2.018 -7.485 -8.197 1.00 91.94 87 ILE A O 1
ATOM 678 N N . ALA A 1 88 ? -3.869 -8.491 -7.435 1.00 91.12 88 ALA A N 1
ATOM 679 C CA . ALA A 1 88 ? -3.193 -9.732 -7.071 1.00 91.12 88 ALA A CA 1
ATOM 680 C C . ALA A 1 88 ? -2.533 -10.413 -8.279 1.00 91.12 88 ALA A C 1
ATOM 682 O O . ALA A 1 88 ? -1.416 -10.905 -8.151 1.00 91.12 88 ALA A O 1
ATOM 683 N N . LEU A 1 89 ? -3.175 -10.405 -9.453 1.00 90.69 89 LEU A N 1
ATOM 684 C CA . LEU A 1 89 ? -2.597 -10.927 -10.694 1.00 90.69 89 LEU A CA 1
ATOM 685 C C . LEU A 1 89 ? -1.393 -10.100 -11.161 1.00 90.69 89 LEU A C 1
ATOM 687 O O . LEU A 1 89 ? -0.366 -10.679 -11.511 1.00 90.69 89 LEU A O 1
ATOM 691 N N . VAL A 1 90 ? -1.490 -8.767 -11.123 1.00 88.06 90 VAL A N 1
ATOM 692 C CA . VAL A 1 90 ? -0.388 -7.857 -11.487 1.00 88.06 90 VAL A CA 1
ATOM 693 C C . VAL A 1 90 ? 0.808 -8.055 -10.560 1.00 88.06 90 VAL A C 1
ATOM 695 O O . VAL A 1 90 ? 1.936 -8.183 -11.030 1.00 88.06 90 VAL A O 1
ATOM 698 N N . PHE A 1 91 ? 0.576 -8.158 -9.251 1.00 86.75 91 PHE A N 1
ATOM 699 C CA . PHE A 1 91 ? 1.637 -8.457 -8.295 1.00 86.75 91 PHE A CA 1
ATOM 700 C C . PHE A 1 91 ? 2.197 -9.865 -8.480 1.00 86.75 91 PHE A C 1
ATOM 702 O O . PHE A 1 91 ? 3.411 -10.019 -8.496 1.00 86.75 91 PHE A O 1
ATOM 709 N N . ALA A 1 92 ? 1.360 -10.892 -8.657 1.00 87.19 92 ALA A N 1
ATOM 710 C CA . ALA A 1 92 ? 1.826 -12.259 -8.895 1.00 87.19 92 ALA A CA 1
ATOM 711 C C . ALA A 1 92 ? 2.717 -12.343 -10.144 1.00 87.19 92 ALA A C 1
ATOM 713 O O . ALA A 1 92 ? 3.751 -13.008 -10.118 1.00 87.19 92 ALA A O 1
ATOM 714 N N . TRP A 1 93 ? 2.359 -11.613 -11.204 1.00 85.25 93 TRP A N 1
ATOM 715 C CA . TRP A 1 93 ? 3.195 -11.443 -12.387 1.00 85.25 93 TRP A CA 1
ATOM 716 C C . TRP A 1 93 ? 4.496 -10.685 -12.075 1.00 85.25 93 TRP A C 1
ATOM 718 O O . TRP A 1 93 ? 5.572 -11.167 -12.428 1.00 85.25 93 TRP A O 1
ATOM 728 N N . GLY A 1 94 ? 4.432 -9.577 -11.331 1.00 81.44 94 GLY A N 1
ATOM 729 C CA . GLY A 1 94 ? 5.612 -8.821 -10.891 1.00 81.44 94 GLY A CA 1
ATOM 730 C C . GLY A 1 94 ? 6.574 -9.629 -10.006 1.00 81.44 94 GLY A C 1
ATOM 731 O O . GLY A 1 94 ? 7.788 -9.457 -10.076 1.00 81.44 94 GLY A O 1
ATOM 732 N N . PHE A 1 95 ? 6.061 -10.569 -9.209 1.00 78.38 95 PHE A N 1
ATOM 733 C CA . PHE A 1 95 ? 6.861 -11.506 -8.412 1.00 78.38 95 PHE A CA 1
ATOM 734 C C . PHE A 1 95 ? 7.387 -12.704 -9.230 1.00 78.38 95 PHE A C 1
ATOM 736 O O . PHE A 1 95 ? 8.238 -13.449 -8.737 1.00 78.38 95 PHE A O 1
ATOM 743 N N . SER A 1 96 ? 6.910 -12.917 -10.465 1.00 76.69 96 SER A N 1
ATOM 744 C CA . SER A 1 96 ? 7.131 -14.158 -11.222 1.00 76.69 96 SER A CA 1
ATOM 745 C C . SER A 1 96 ? 8.547 -14.318 -11.783 1.00 76.69 96 SER A C 1
ATOM 747 O O . SER A 1 96 ? 8.930 -15.448 -12.096 1.00 76.69 96 SER A O 1
ATOM 749 N N . LYS A 1 97 ? 9.334 -13.245 -11.932 1.00 62.88 97 LYS A N 1
ATOM 750 C CA . LYS A 1 97 ? 10.718 -13.338 -12.424 1.00 62.88 97 LYS A CA 1
ATOM 751 C C . LYS A 1 97 ? 11.688 -12.578 -11.528 1.00 62.88 97 LYS A C 1
ATOM 753 O O . LYS A 1 97 ? 11.706 -11.348 -11.518 1.00 62.88 97 LYS A O 1
ATOM 758 N N . ARG A 1 98 ? 12.517 -13.342 -10.805 1.00 60.03 98 ARG A N 1
ATOM 759 C CA . ARG A 1 98 ? 13.715 -12.827 -10.133 1.00 60.03 98 ARG A CA 1
ATOM 760 C C . ARG A 1 98 ? 14.768 -12.483 -11.180 1.00 60.03 98 ARG A C 1
ATOM 762 O O . ARG A 1 98 ? 14.928 -13.197 -12.167 1.00 60.03 98 ARG A O 1
ATOM 769 N N . THR A 1 99 ? 15.422 -11.363 -10.954 1.00 54.72 99 THR A N 1
ATOM 770 C CA . THR A 1 99 ? 16.340 -10.659 -11.847 1.00 54.72 99 THR A CA 1
ATOM 771 C C . THR A 1 99 ? 17.432 -11.574 -12.426 1.00 54.72 99 THR A C 1
ATOM 773 O O . THR A 1 99 ? 18.177 -12.198 -11.675 1.00 54.72 99 THR A O 1
ATOM 776 N N . GLN A 1 100 ? 17.548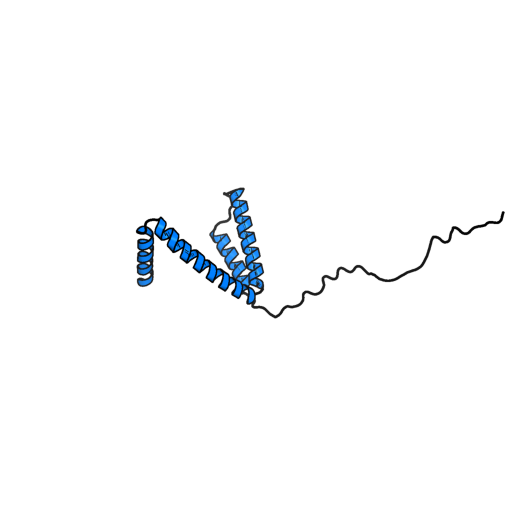 -11.629 -13.759 1.00 55.41 100 GLN A N 1
ATOM 777 C CA . GLN A 1 100 ? 18.845 -11.824 -14.423 1.00 55.41 100 GLN A CA 1
ATOM 778 C C . GLN A 1 100 ? 19.539 -10.449 -14.486 1.00 55.41 100 GLN A C 1
ATOM 780 O O . GLN A 1 100 ? 18.820 -9.450 -14.576 1.00 55.41 100 GLN A O 1
ATOM 785 N N . PRO A 1 101 ? 20.883 -10.363 -14.390 1.00 53.34 101 PRO A N 1
ATOM 786 C CA . PRO A 1 101 ? 21.611 -9.095 -14.456 1.00 53.34 101 PRO A CA 1
ATOM 787 C C . PRO A 1 101 ? 21.219 -8.296 -15.708 1.00 53.34 101 PRO A C 1
ATOM 789 O O . PRO A 1 101 ? 20.835 -8.920 -16.697 1.00 53.34 101 PRO A O 1
ATOM 792 N N . PRO A 1 102 ? 21.300 -6.955 -15.674 1.00 55.09 102 PRO A N 1
ATOM 793 C CA . PRO A 1 102 ? 20.753 -6.090 -16.716 1.00 55.09 102 PRO A CA 1
ATOM 794 C C . PRO A 1 102 ? 21.231 -6.508 -18.111 1.00 55.09 102 PRO A C 1
ATOM 796 O O . PRO A 1 102 ? 22.423 -6.430 -18.398 1.00 55.09 102 PRO A O 1
ATOM 799 N N . GLU A 1 103 ? 20.311 -6.928 -18.981 1.00 52.47 103 GLU A N 1
ATOM 800 C CA . GLU A 1 103 ? 20.542 -6.755 -20.409 1.00 52.47 103 GLU A CA 1
ATOM 801 C C . GLU A 1 103 ? 20.391 -5.265 -20.684 1.00 52.47 103 GLU A C 1
ATOM 803 O O . GLU A 1 103 ? 19.323 -4.670 -20.513 1.00 52.47 103 GLU A O 1
ATOM 808 N N . GLU A 1 104 ? 21.514 -4.659 -21.045 1.00 51.34 104 GLU A N 1
ATOM 809 C CA . GLU A 1 104 ? 21.563 -3.366 -21.691 1.00 51.34 104 GLU A CA 1
ATOM 810 C C . GLU A 1 104 ? 20.549 -3.366 -22.837 1.00 51.34 104 GLU A C 1
ATOM 812 O O . GLU A 1 104 ? 20.721 -4.045 -23.846 1.00 51.34 104 GLU A O 1
ATOM 817 N N . THR A 1 105 ? 19.478 -2.588 -22.701 1.00 42.78 105 THR A N 1
ATOM 818 C CA . THR A 1 105 ? 18.706 -2.173 -23.870 1.00 42.78 105 THR A CA 1
ATOM 819 C C . THR A 1 105 ? 19.543 -1.116 -24.588 1.00 42.78 105 THR A C 1
ATOM 821 O O . THR A 1 105 ? 19.366 0.084 -24.383 1.00 42.78 105 THR A O 1
ATOM 824 N N . GLN A 1 106 ? 20.525 -1.583 -25.363 1.00 45.28 106 GLN A N 1
ATOM 825 C CA . GLN A 1 106 ? 21.117 -0.813 -26.446 1.00 45.28 106 GLN A CA 1
ATOM 826 C C . GLN A 1 106 ? 20.117 -0.765 -27.615 1.00 45.28 106 GLN A C 1
ATOM 828 O O . GLN A 1 106 ? 19.453 -1.748 -27.930 1.00 45.28 106 GLN A O 1
ATOM 833 N N . GLU A 1 107 ? 20.046 0.416 -28.229 1.00 48.22 107 GLU A N 1
ATOM 834 C CA . GLU A 1 107 ? 19.647 0.661 -29.621 1.00 48.22 107 GLU A CA 1
ATOM 835 C C . GLU A 1 107 ? 18.167 0.495 -30.004 1.00 48.22 107 GLU A C 1
ATOM 837 O O . GLU A 1 107 ? 17.719 -0.475 -30.606 1.00 48.22 107 GLU A O 1
ATOM 842 N N . SER A 1 108 ? 17.420 1.589 -29.833 1.00 42.25 108 SER A N 1
ATOM 843 C CA . SER A 1 108 ? 16.577 2.065 -30.936 1.00 42.25 108 SER A CA 1
ATOM 844 C C . SER A 1 108 ? 17.409 3.010 -31.796 1.00 42.25 108 SER A C 1
ATOM 846 O O . SER A 1 108 ? 17.418 4.225 -31.609 1.00 42.25 108 SER A O 1
ATOM 848 N N . GLU A 1 109 ? 18.139 2.404 -32.722 1.00 49.53 109 GLU A N 1
ATOM 849 C CA . GLU A 1 109 ? 18.741 3.038 -33.881 1.00 49.53 109 GLU A CA 1
ATOM 850 C C . GLU A 1 109 ? 17.627 3.627 -34.766 1.00 49.53 109 GLU A C 1
ATOM 852 O O . GLU A 1 109 ? 17.085 2.978 -35.657 1.00 49.53 109 GLU A O 1
ATOM 857 N N . GLN A 1 110 ? 17.244 4.879 -34.507 1.00 39.25 110 GLN A N 1
ATOM 858 C CA . GLN A 1 110 ? 16.706 5.735 -35.560 1.00 39.25 110 GLN A CA 1
ATOM 859 C C . GLN A 1 110 ? 17.879 6.461 -36.201 1.00 39.25 110 GLN A C 1
ATOM 861 O O . GLN A 1 110 ? 18.301 7.539 -35.786 1.00 39.25 110 GLN A O 1
ATOM 866 N N . ALA A 1 111 ? 18.402 5.795 -37.223 1.00 48.47 111 ALA A N 1
ATOM 867 C CA . ALA A 1 111 ? 19.304 6.331 -38.214 1.00 48.47 111 ALA A CA 1
ATOM 868 C C . ALA 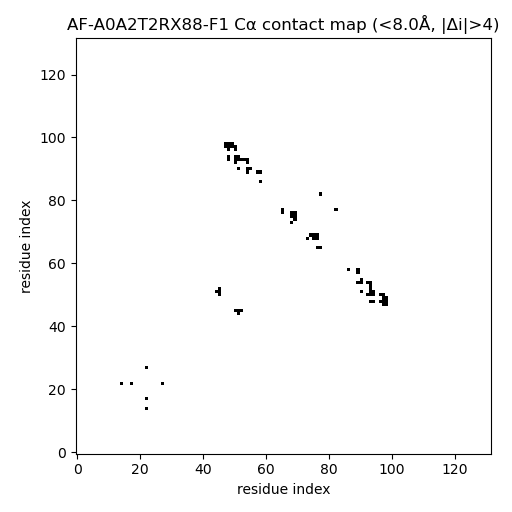A 1 111 ? 18.879 7.741 -38.664 1.00 48.47 111 ALA A C 1
ATOM 870 O O . ALA A 1 111 ? 17.813 7.943 -39.245 1.00 48.47 111 ALA A O 1
ATOM 871 N N . SER A 1 112 ? 19.758 8.715 -38.462 1.00 47.25 112 SER A N 1
ATOM 872 C CA . SER A 1 112 ? 19.928 9.806 -39.418 1.00 47.25 112 SER A CA 1
ATOM 873 C C . SER A 1 112 ? 21.362 9.710 -39.922 1.00 47.25 112 SER A C 1
ATOM 875 O O . SER A 1 112 ? 22.285 9.819 -39.113 1.00 47.25 112 SER A O 1
ATOM 877 N N . PRO A 1 113 ? 21.580 9.439 -41.220 1.00 54.28 113 PRO A N 1
ATOM 878 C CA . PRO A 1 113 ? 22.917 9.296 -41.752 1.00 54.28 113 PRO A CA 1
ATOM 879 C C . PRO A 1 113 ? 23.553 10.684 -41.791 1.00 54.28 113 PRO A C 1
ATOM 881 O O . PRO A 1 113 ? 23.214 11.525 -42.620 1.00 54.28 113 PRO A O 1
ATOM 884 N N . VAL A 1 114 ? 24.504 10.922 -40.893 1.00 55.03 114 VAL A N 1
ATOM 885 C CA . VAL A 1 114 ? 25.615 11.813 -41.213 1.00 55.03 114 VAL A CA 1
ATOM 886 C C . VAL A 1 114 ? 26.538 10.981 -42.098 1.00 55.03 114 VAL A C 1
ATOM 888 O O . VAL A 1 114 ? 27.353 10.204 -41.613 1.00 55.03 114 VAL A O 1
ATOM 891 N N . GLY A 1 115 ? 26.310 11.082 -43.405 1.00 43.69 115 GLY A N 1
ATOM 892 C CA . GLY A 1 115 ? 27.120 10.488 -44.460 1.00 43.69 115 GLY A CA 1
ATOM 893 C C . GLY A 1 115 ? 27.464 11.569 -45.476 1.00 43.69 115 GLY A C 1
ATOM 894 O O . GLY A 1 115 ? 26.602 12.016 -46.220 1.00 43.69 115 GLY A O 1
ATOM 895 N N . GLU A 1 116 ? 28.705 12.032 -45.373 1.00 45.66 116 GLU A N 1
ATOM 896 C CA . GLU A 1 116 ? 29.596 12.599 -46.390 1.00 45.66 116 GLU A CA 1
ATOM 897 C C . GLU A 1 116 ? 29.028 13.162 -47.710 1.00 45.66 116 GLU A C 1
ATOM 899 O O . GLU A 1 116 ? 28.413 12.478 -48.519 1.00 45.66 116 GLU A O 1
ATOM 904 N N . GLN A 1 117 ? 29.382 14.433 -47.935 1.00 44.12 117 GLN A N 1
ATOM 905 C CA . GLN A 1 117 ? 29.930 14.992 -49.180 1.00 44.12 117 GLN A CA 1
ATOM 906 C C . GLN A 1 117 ? 29.639 14.231 -50.490 1.00 44.12 117 GLN A C 1
ATOM 908 O O . GLN A 1 117 ? 30.311 13.261 -50.828 1.00 44.12 117 GLN A O 1
ATOM 913 N N . GLY A 1 118 ? 28.749 14.813 -51.297 1.00 38.34 118 GLY A N 1
ATOM 914 C CA . GLY A 1 118 ? 28.720 14.675 -52.751 1.00 38.34 118 GLY A CA 1
ATOM 915 C C . GLY A 1 118 ? 28.594 16.062 -53.388 1.00 38.34 118 GLY A C 1
ATOM 916 O O . GLY A 1 118 ? 27.758 16.859 -52.970 1.00 38.34 118 GLY A O 1
ATOM 917 N N . GLU A 1 119 ? 29.507 16.345 -54.315 1.00 47.94 119 GLU A N 1
ATOM 918 C CA . GLU A 1 119 ? 29.516 17.366 -55.379 1.00 47.94 119 GLU A CA 1
ATOM 919 C C . GLU A 1 119 ? 28.300 18.319 -55.490 1.00 47.94 119 GLU A C 1
ATOM 921 O O . GLU A 1 119 ? 27.161 17.903 -55.640 1.00 47.94 119 GLU A O 1
ATOM 926 N N . GLN A 1 120 ? 28.453 19.641 -55.353 1.00 49.00 120 GLN A N 1
ATOM 927 C CA . GLN A 1 120 ? 29.028 20.571 -56.343 1.00 49.00 120 GLN A CA 1
ATOM 928 C C . GLN A 1 120 ? 28.210 20.687 -57.648 1.00 49.00 120 GLN A C 1
ATOM 930 O O . GLN A 1 120 ? 28.622 20.160 -58.664 1.00 49.00 120 GLN A O 1
ATOM 935 N N . GLU A 1 121 ? 27.117 21.459 -57.613 1.00 49.41 121 GLU A N 1
ATOM 936 C CA . GLU A 1 121 ? 26.440 22.167 -58.728 1.00 49.41 121 GLU A CA 1
ATOM 937 C C . GLU A 1 121 ? 25.378 23.062 -58.041 1.00 49.41 121 GLU A C 1
ATOM 939 O O . GLU A 1 121 ? 24.494 22.554 -57.370 1.00 49.41 121 GLU A O 1
ATOM 944 N N . ASP A 1 122 ? 25.493 24.384 -57.886 1.00 50.06 122 ASP A N 1
ATOM 945 C CA . ASP A 1 122 ? 25.118 25.373 -58.902 1.00 50.06 122 ASP A CA 1
ATOM 946 C C . ASP A 1 122 ? 25.220 26.801 -58.302 1.00 50.06 122 ASP A C 1
ATOM 948 O O . ASP A 1 122 ? 24.233 27.430 -57.939 1.00 50.06 122 ASP A O 1
ATOM 952 N N . HIS A 1 123 ? 26.433 27.336 -58.138 1.00 46.97 123 HIS A N 1
ATOM 953 C CA . HIS A 1 123 ? 26.634 28.797 -58.028 1.00 46.97 123 HIS A CA 1
ATOM 954 C C . HIS A 1 123 ? 27.910 29.260 -58.750 1.00 46.97 123 HIS A C 1
ATOM 956 O O . HIS A 1 123 ? 28.476 30.318 -58.470 1.00 46.97 123 HIS A O 1
ATOM 962 N N . LYS A 1 124 ? 28.331 28.488 -59.761 1.00 54.62 124 LYS A N 1
ATOM 963 C CA . LYS A 1 124 ? 29.312 28.893 -60.775 1.00 54.62 124 LYS A CA 1
ATOM 964 C C . LYS A 1 124 ? 28.582 29.321 -62.054 1.00 54.62 124 LYS A C 1
ATOM 966 O O . LYS A 1 124 ? 28.893 28.860 -63.139 1.00 54.62 124 LYS A O 1
ATOM 971 N N . ASN A 1 125 ? 27.615 30.228 -61.923 1.00 52.41 125 ASN A N 1
ATOM 972 C CA . ASN A 1 125 ? 27.112 31.014 -63.052 1.00 52.41 125 ASN A CA 1
ATOM 973 C C . ASN A 1 125 ? 26.912 32.489 -62.675 1.00 52.41 125 ASN A C 1
ATOM 975 O O . ASN A 1 125 ? 25.909 33.132 -62.969 1.00 52.41 125 ASN A O 1
ATOM 979 N N . ARG A 1 126 ? 27.922 33.036 -61.993 1.00 57.25 126 ARG A N 1
ATOM 980 C CA . ARG A 1 126 ? 28.218 34.470 -62.015 1.00 57.25 126 ARG A CA 1
ATOM 981 C C . ARG A 1 126 ? 29.625 34.677 -62.552 1.00 57.25 126 ARG A C 1
ATOM 983 O O . ARG A 1 126 ? 30.480 35.274 -61.910 1.00 57.25 126 ARG A O 1
ATOM 990 N N . GLY A 1 127 ? 29.885 34.106 -63.716 1.00 52.81 127 GLY A N 1
ATOM 991 C CA . GLY A 1 127 ? 31.105 34.371 -64.442 1.00 52.81 127 GLY A CA 1
ATOM 992 C C . GLY A 1 127 ? 30.764 34.624 -65.882 1.00 52.81 127 GLY A C 1
ATOM 993 O O . GLY A 1 127 ? 30.928 33.699 -66.646 1.00 52.81 127 GLY A O 1
ATOM 994 N N . GLU A 1 128 ? 30.363 35.847 -66.237 1.00 56.91 128 GLU A N 1
ATOM 995 C CA . GLU A 1 128 ? 30.608 36.381 -67.576 1.00 56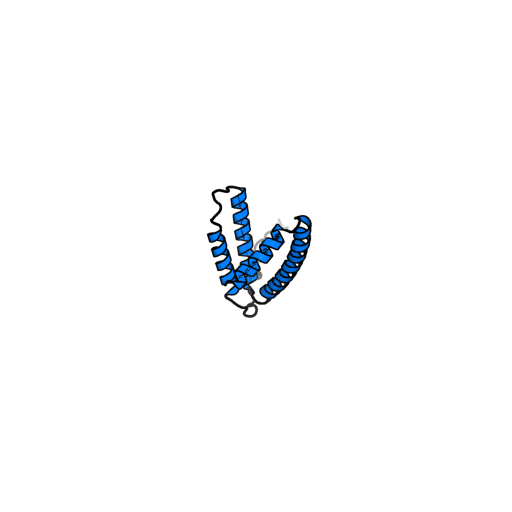.91 128 GLU A CA 1
ATOM 996 C C . GLU A 1 128 ? 30.866 37.902 -67.513 1.00 56.91 128 GLU A C 1
ATOM 998 O O . GLU A 1 128 ? 29.971 38.697 -67.255 1.00 56.91 128 GLU A O 1
ATOM 1003 N N . LYS A 1 129 ? 32.134 38.270 -67.757 1.00 56.34 129 LYS A N 1
ATOM 1004 C CA . LYS A 1 129 ? 32.541 39.310 -68.725 1.00 56.34 129 LYS A CA 1
ATOM 1005 C C . LYS A 1 129 ? 32.095 40.747 -68.386 1.00 56.34 129 LYS A C 1
ATOM 1007 O O . LYS A 1 129 ? 31.016 41.192 -68.737 1.00 56.34 129 LYS A O 1
ATOM 1012 N N . LEU A 1 130 ? 32.907 41.552 -67.701 1.00 57.94 130 LEU A N 1
ATOM 1013 C CA . LEU A 1 130 ? 33.972 42.367 -68.316 1.00 57.94 130 LEU A CA 1
ATOM 1014 C C . LEU A 1 130 ? 34.516 41.822 -69.654 1.00 57.94 130 LEU A C 1
ATOM 1016 O O . LEU A 1 130 ? 35.537 41.147 -69.645 1.00 57.94 130 LEU A O 1
ATOM 1020 N N . THR A 1 131 ? 33.820 42.095 -70.766 1.00 60.75 131 THR A N 1
ATOM 1021 C CA . THR A 1 131 ? 34.359 42.474 -72.097 1.00 60.75 131 THR A CA 1
ATOM 1022 C C . THR A 1 131 ? 33.224 42.506 -73.131 1.00 60.75 131 THR A C 1
ATOM 1024 O O . THR A 1 131 ? 32.718 41.468 -73.553 1.00 60.75 131 THR A O 1
ATOM 1027 N N . GLY A 1 132 ? 32.839 43.721 -73.525 1.00 49.00 132 GLY A N 1
ATOM 1028 C CA . GLY A 1 132 ? 31.838 44.060 -74.536 1.00 49.00 132 GLY A CA 1
ATOM 1029 C C . GLY A 1 132 ? 31.617 45.562 -74.528 1.00 49.00 132 GLY A C 1
ATOM 1030 O O . GLY A 1 132 ? 30.967 46.021 -73.568 1.00 49.00 132 GLY A O 1
#

Secondary structure (DSSP, 8-state):
-HHHHHHHHHHHHHHHHS-HHHHHHHHHHHHHHHHHHHHHHHHHHHHH-THHHHHHHHHHHHHHHHHHHHHH-GGGPPPHHHHHH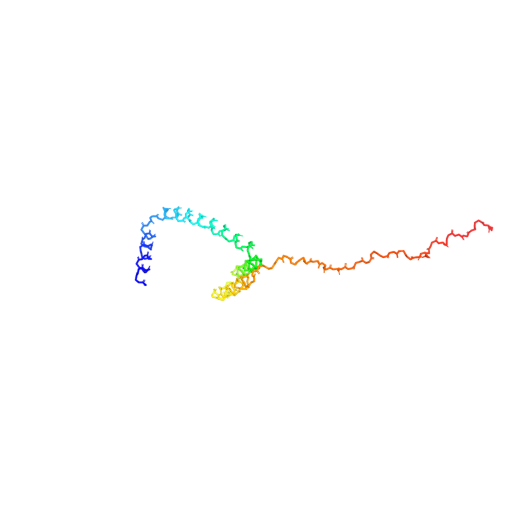HHHHHHHHHTS-PPPPP-------------------SS------S--

Solvent-accessible surface area (backbone atoms only — not comparable to full-atom values): 8119 Å² total; per-residue (Å²): 112,69,68,60,56,55,55,50,50,55,52,51,49,53,60,73,71,39,63,68,65,61,46,49,52,52,51,46,54,51,47,52,52,48,50,53,52,49,51,55,53,49,55,56,47,40,75,58,21,62,40,37,53,58,28,47,52,54,43,53,50,53,52,50,52,48,52,53,38,41,72,76,41,65,87,74,44,74,59,70,68,59,52,52,50,51,46,50,50,42,44,53,56,14,67,68,47,68,63,72,80,84,76,78,87,72,77,87,79,75,83,73,84,90,69,78,93,74,87,91,84,89,80,90,81,84,80,79,74,100,79,133

pLDDT: mean 76.89, std 17.25, range [38.34, 97.31]

Radius of gyration: 32.37 Å; Cα contacts (8 Å, |Δi|>4): 43; chains: 1; bounding box: 57×66×101 Å

Nearest PDB structures (foldseek):
  2j37-assembly1_5  TM=4.852E-01  e=5.286E+00  Triticum sp.

Sequence (132 aa):
LTDLAFSLDSVTTAIAISEQTWLIITGGTIGVIALRFLAGLFIRWLKEFVHLEDAGYITVGLVGVRLLLRVINPELVPPEWLMLVAIALVFAWGFSKRTQPPEETQESEQASPVGEQGEQEDHKNRGEKLTG

Mean predicted aligned error: 15.62 Å